Protein AF-A0A9X1DGJ4-F1 (afdb_monomer_lite)

Secondary structure (DSSP, 8-state):
--HHHHHHHHHH--GGG-EEEEEEEEEPTTS-EEEE-PPPPHHHHHHHHHHHHHHHHTTTTSEEEE--TT-PPTTEEEE--GGG-TTHHHHHHHTSTTTSB-SPPPHHHHTT--EEEEEEE-TT--EEEE-

Structure (mmCIF, N/CA/C/O backbone):
data_AF-A0A9X1DGJ4-F1
#
_entry.id   AF-A0A9X1DGJ4-F1
#
loop_
_atom_site.group_PDB
_atom_site.id
_atom_site.type_symbol
_atom_site.label_atom_id
_atom_site.label_alt_id
_atom_site.label_comp_id
_atom_site.label_asym_id
_atom_site.label_entity_id
_atom_site.label_seq_id
_atom_site.pdbx_PDB_ins_code
_atom_site.Cartn_x
_atom_site.Cartn_y
_atom_site.Cartn_z
_atom_site.occupancy
_atom_site.B_iso_or_equiv
_atom_site.auth_seq_id
_atom_site.auth_comp_id
_atom_site.auth_asym_id
_atom_site.auth_atom_id
_atom_site.pdbx_PDB_model_num
ATOM 1 N N . MET A 1 1 ? -4.711 10.661 9.653 1.00 77.38 1 MET A N 1
ATOM 2 C CA . MET A 1 1 ? -5.899 9.891 9.248 1.00 77.38 1 MET A CA 1
ATOM 3 C C . MET A 1 1 ? -6.100 8.832 10.306 1.00 77.38 1 MET A C 1
ATOM 5 O O . MET A 1 1 ? -5.113 8.198 10.656 1.00 77.38 1 MET A O 1
ATOM 9 N N . ASP A 1 2 ? -7.297 8.718 10.871 1.00 87.56 2 ASP A N 1
ATOM 10 C CA . ASP A 1 2 ? -7.614 7.608 11.773 1.00 87.56 2 ASP A CA 1
ATOM 11 C C . ASP A 1 2 ? -8.079 6.372 10.985 1.00 87.56 2 ASP A C 1
ATOM 13 O O . ASP A 1 2 ? -8.475 6.472 9.820 1.00 87.56 2 ASP A O 1
ATOM 17 N N . ILE A 1 3 ? -8.009 5.206 11.626 1.00 92.12 3 ILE A N 1
ATOM 18 C CA . ILE A 1 3 ? -8.348 3.915 11.015 1.00 92.12 3 ILE A CA 1
ATOM 19 C C . ILE A 1 3 ? -9.809 3.839 10.551 1.00 92.12 3 ILE A C 1
ATOM 21 O O . ILE A 1 3 ? -10.066 3.269 9.496 1.00 92.12 3 ILE A O 1
ATOM 25 N N . VAL A 1 4 ? -10.764 4.431 11.273 1.00 92.06 4 VAL A N 1
ATOM 26 C CA . VAL A 1 4 ? -12.188 4.390 10.887 1.00 92.06 4 VAL A CA 1
ATOM 27 C C . VAL A 1 4 ? -12.401 5.140 9.574 1.00 92.06 4 VAL A C 1
ATOM 29 O O . VAL A 1 4 ? -13.069 4.644 8.669 1.00 92.06 4 VAL A O 1
ATOM 32 N N . ASN A 1 5 ? -11.775 6.307 9.432 1.00 91.19 5 ASN A N 1
ATOM 33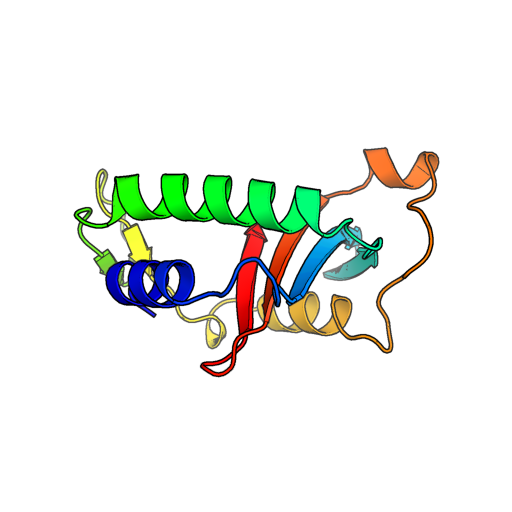 C CA . ASN A 1 5 ? -11.780 7.060 8.186 1.00 91.19 5 ASN A CA 1
ATOM 34 C C . ASN A 1 5 ? -11.119 6.279 7.043 1.00 91.19 5 ASN A C 1
ATOM 36 O O . ASN A 1 5 ? -11.671 6.243 5.947 1.00 91.19 5 ASN A O 1
ATOM 40 N N . LEU A 1 6 ? -10.004 5.585 7.297 1.00 92.00 6 LEU A N 1
ATOM 41 C CA . LEU A 1 6 ? -9.384 4.710 6.296 1.00 92.00 6 LEU A CA 1
ATOM 42 C C . LEU A 1 6 ? -10.332 3.582 5.851 1.00 92.00 6 LEU A C 1
ATOM 44 O O . LEU A 1 6 ? -10.475 3.349 4.653 1.00 92.00 6 LEU A O 1
ATOM 48 N N . VAL A 1 7 ? -11.017 2.913 6.785 1.00 93.00 7 VAL A N 1
ATOM 49 C CA . VAL A 1 7 ? -12.022 1.879 6.469 1.00 93.00 7 VAL A CA 1
ATOM 50 C C . VAL A 1 7 ? -13.146 2.450 5.605 1.00 93.00 7 VAL A C 1
ATOM 52 O O . VAL A 1 7 ? -13.547 1.819 4.628 1.00 93.00 7 VAL A O 1
ATOM 55 N N . ASN A 1 8 ? -13.639 3.648 5.926 1.00 92.50 8 ASN A N 1
ATOM 56 C CA . ASN A 1 8 ? -14.692 4.305 5.151 1.00 92.50 8 ASN A CA 1
ATOM 57 C C . ASN A 1 8 ? -14.247 4.605 3.715 1.00 92.50 8 ASN A C 1
ATOM 59 O O . ASN A 1 8 ? -14.988 4.288 2.785 1.00 92.50 8 ASN A O 1
ATOM 63 N N . ILE A 1 9 ? -13.032 5.136 3.530 1.00 92.44 9 ILE A N 1
ATOM 64 C CA . ILE A 1 9 ? -12.468 5.394 2.198 1.00 92.44 9 ILE A CA 1
ATOM 65 C C . ILE A 1 9 ? -12.365 4.084 1.415 1.00 92.44 9 ILE A C 1
ATOM 67 O O . ILE A 1 9 ? -12.889 3.991 0.309 1.00 92.44 9 ILE A O 1
ATOM 71 N N . LEU A 1 10 ? -11.772 3.037 2.004 1.00 92.25 10 LEU A N 1
ATOM 72 C CA . LEU A 1 10 ? -11.616 1.729 1.355 1.00 92.25 10 LEU A CA 1
ATOM 73 C C . LEU A 1 10 ? -12.964 1.092 0.976 1.00 92.25 10 LEU A C 1
ATOM 75 O O . LEU A 1 10 ? -13.074 0.466 -0.079 1.00 92.25 10 LEU A O 1
ATOM 79 N N . ASN A 1 11 ? -13.993 1.269 1.808 1.00 91.44 11 ASN A N 1
ATOM 80 C CA . ASN A 1 11 ? -15.356 0.815 1.529 1.00 91.44 11 ASN A CA 1
ATOM 81 C C . ASN A 1 11 ? -16.047 1.608 0.414 1.00 91.44 11 ASN A C 1
ATOM 83 O O . ASN A 1 11 ? -16.919 1.060 -0.258 1.00 91.44 11 ASN A O 1
ATOM 87 N N . GLY A 1 12 ? -15.665 2.870 0.217 1.00 91.19 12 GLY A N 1
ATOM 88 C CA . GLY A 1 12 ? -16.192 3.737 -0.835 1.00 91.19 12 GLY A CA 1
ATOM 89 C C . GLY A 1 12 ? -15.577 3.510 -2.219 1.00 91.19 12 GLY A C 1
ATOM 90 O O . GLY A 1 12 ? -16.151 3.964 -3.207 1.00 91.19 12 GLY A O 1
ATOM 91 N N . LEU A 1 13 ? -14.441 2.808 -2.321 1.00 92.00 13 LEU A N 1
ATOM 92 C CA . LEU A 1 13 ? -13.761 2.578 -3.601 1.00 92.00 13 LEU A CA 1
ATOM 93 C C . LEU A 1 13 ? -14.573 1.668 -4.532 1.00 92.00 13 LEU A C 1
ATOM 95 O O . LEU A 1 13 ? -15.014 0.590 -4.128 1.00 92.00 13 LEU A O 1
ATOM 99 N N . ASN A 1 14 ? -14.687 2.056 -5.802 1.00 90.88 14 ASN A N 1
ATOM 100 C CA . ASN A 1 14 ? -15.331 1.264 -6.848 1.00 90.88 14 ASN A CA 1
ATOM 101 C C . ASN A 1 14 ? -14.353 0.242 -7.450 1.00 90.88 14 ASN A C 1
ATOM 103 O O . ASN A 1 14 ? -13.335 0.629 -8.014 1.00 90.88 14 ASN A O 1
ATOM 107 N N . ASP A 1 15 ? -14.692 -1.048 -7.406 1.00 91.00 15 ASP A N 1
ATOM 108 C CA . ASP A 1 15 ? -13.846 -2.131 -7.940 1.00 91.00 15 ASP A CA 1
ATOM 109 C C . ASP A 1 15 ? -13.590 -2.023 -9.451 1.00 91.00 15 ASP A C 1
ATOM 111 O O . ASP A 1 15 ? -12.602 -2.550 -9.954 1.00 91.00 15 ASP A O 1
ATOM 115 N N . GLN A 1 16 ? -14.469 -1.337 -10.187 1.00 87.62 16 GLN A N 1
ATOM 116 C CA . GLN A 1 16 ? -14.317 -1.130 -11.631 1.00 87.62 16 GLN A CA 1
ATOM 117 C C . GLN A 1 16 ? -13.379 0.029 -11.990 1.00 87.62 16 GLN A C 1
ATOM 119 O O . GLN A 1 16 ? -13.063 0.193 -13.166 1.00 87.62 16 GLN A O 1
ATOM 124 N N . ASP A 1 17 ? -12.970 0.831 -11.007 1.00 87.75 17 ASP A N 1
ATOM 125 C CA . ASP A 1 17 ? -12.199 2.062 -11.206 1.00 87.75 17 ASP A CA 1
ATOM 126 C C . ASP A 1 17 ? -11.125 2.221 -10.118 1.00 87.75 17 ASP A C 1
ATOM 128 O O . ASP A 1 17 ? -10.954 3.276 -9.511 1.00 87.75 17 ASP A O 1
ATOM 132 N N . LEU A 1 18 ? -10.432 1.122 -9.811 1.00 92.31 18 LEU A N 1
ATOM 133 C CA . LEU A 1 18 ? -9.298 1.140 -8.893 1.00 92.31 18 LEU A CA 1
ATOM 134 C C . LEU A 1 18 ? -8.048 1.658 -9.616 1.00 92.31 18 LEU A C 1
ATOM 136 O O . LEU A 1 18 ? -7.663 1.131 -10.661 1.00 92.31 18 LEU A O 1
ATOM 140 N N . ASP A 1 19 ? -7.387 2.654 -9.021 1.00 92.12 19 ASP A N 1
ATOM 141 C CA . ASP A 1 19 ? -6.028 3.067 -9.383 1.00 92.12 19 ASP A CA 1
ATOM 142 C C . ASP A 1 19 ? -5.088 2.771 -8.211 1.00 92.12 19 ASP A C 1
ATOM 144 O O . ASP A 1 19 ? -4.953 3.537 -7.248 1.00 92.12 19 ASP A O 1
ATOM 148 N N . MET A 1 20 ? -4.464 1.596 -8.277 1.00 93.12 20 MET A N 1
ATOM 149 C CA . MET A 1 20 ? -3.484 1.141 -7.302 1.00 93.12 20 MET A CA 1
ATOM 150 C C . MET A 1 20 ? -2.112 0.967 -7.945 1.00 93.12 20 MET A C 1
ATOM 152 O O . MET A 1 20 ? -1.960 0.414 -9.037 1.00 93.12 20 MET A O 1
ATOM 156 N N . ARG A 1 21 ? -1.074 1.389 -7.221 1.00 93.06 21 ARG A N 1
ATOM 157 C CA . ARG A 1 21 ? 0.324 1.254 -7.637 1.00 93.06 21 ARG A CA 1
ATOM 158 C C . ARG A 1 21 ? 1.119 0.566 -6.547 1.00 93.06 21 ARG A C 1
ATOM 160 O O . ARG A 1 21 ? 1.099 0.989 -5.396 1.00 93.06 21 ARG A O 1
ATOM 167 N N . LEU A 1 22 ? 1.856 -0.468 -6.927 1.00 93.06 22 LEU A N 1
ATOM 168 C CA . LEU A 1 22 ? 2.780 -1.165 -6.046 1.00 93.06 22 LEU A CA 1
ATOM 169 C C . LEU A 1 22 ? 4.190 -0.725 -6.403 1.00 93.06 22 LEU A C 1
ATOM 171 O O . LEU A 1 22 ? 4.560 -0.686 -7.578 1.00 93.06 22 LEU A O 1
ATOM 175 N N . TYR A 1 23 ? 4.955 -0.366 -5.387 1.00 94.50 23 TYR A N 1
ATOM 176 C CA . TYR A 1 23 ? 6.323 0.094 -5.508 1.00 94.50 23 TYR A CA 1
ATOM 177 C C . TYR A 1 23 ? 7.222 -0.853 -4.731 1.00 94.50 23 TYR A C 1
ATOM 179 O O . TYR A 1 23 ? 7.084 -0.991 -3.524 1.00 94.50 23 TYR A O 1
ATOM 187 N N . PHE A 1 24 ? 8.157 -1.492 -5.414 1.00 94.06 24 PHE A N 1
ATOM 188 C CA . PHE A 1 24 ? 9.187 -2.316 -4.807 1.00 94.06 24 PHE A CA 1
ATOM 189 C C . PHE A 1 24 ? 10.442 -1.479 -4.641 1.00 94.06 24 PHE A C 1
ATOM 191 O O . PHE A 1 24 ? 11.053 -1.072 -5.633 1.00 94.06 24 PHE A O 1
ATOM 198 N N . THR A 1 25 ? 10.838 -1.229 -3.399 1.00 93.50 25 THR A N 1
ATOM 199 C CA . THR A 1 25 ? 11.859 -0.230 -3.101 1.00 93.50 25 THR A CA 1
ATOM 200 C C . THR A 1 25 ? 13.114 -0.872 -2.540 1.00 93.50 25 THR A C 1
ATOM 202 O O . THR A 1 25 ? 13.093 -1.671 -1.603 1.00 93.50 25 THR A O 1
ATOM 205 N N . ARG A 1 26 ? 14.257 -0.479 -3.096 1.00 92.31 26 ARG A N 1
ATOM 206 C CA . ARG A 1 26 ? 15.583 -0.806 -2.581 1.00 92.31 26 ARG A CA 1
ATOM 207 C C . ARG A 1 26 ? 16.181 0.400 -1.875 1.00 92.31 26 ARG A C 1
ATOM 209 O O . ARG A 1 26 ? 16.400 1.448 -2.490 1.00 92.31 26 ARG A O 1
ATOM 216 N N . LYS A 1 27 ? 16.591 0.208 -0.623 1.00 90.81 27 LYS A N 1
ATOM 217 C CA . LYS A 1 27 ? 17.418 1.177 0.098 1.00 90.81 27 LYS A CA 1
ATOM 218 C C . LYS A 1 27 ? 18.869 1.086 -0.372 1.00 90.81 27 LYS A C 1
ATOM 220 O O . LYS A 1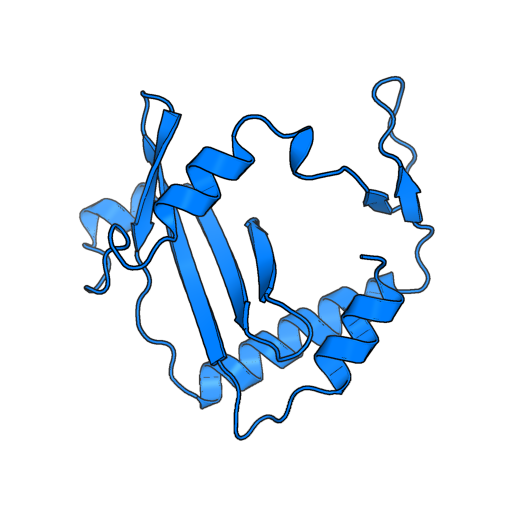 27 ? 19.495 0.024 -0.339 1.00 90.81 27 LYS A O 1
ATOM 225 N N . ARG A 1 28 ? 19.437 2.205 -0.820 1.00 87.12 28 ARG A N 1
ATOM 226 C CA . ARG A 1 28 ? 20.855 2.303 -1.193 1.00 87.12 28 ARG A CA 1
ATOM 227 C C . ARG A 1 28 ? 21.685 2.782 0.012 1.00 87.12 28 ARG A C 1
ATOM 229 O O . ARG A 1 28 ? 21.178 3.521 0.859 1.00 87.12 28 ARG A O 1
ATOM 236 N N . PRO A 1 29 ? 22.984 2.429 0.091 1.00 81.38 29 PRO A N 1
ATOM 237 C CA . PRO A 1 29 ? 23.855 2.831 1.205 1.00 81.38 29 PRO A CA 1
ATOM 238 C C . PRO A 1 29 ? 23.963 4.348 1.435 1.00 81.38 29 PRO A C 1
ATOM 240 O O . PRO A 1 29 ? 24.239 4.789 2.544 1.00 81.38 29 PRO A O 1
ATOM 243 N N . ASN A 1 30 ? 23.716 5.162 0.407 1.00 80.06 30 ASN A N 1
ATOM 244 C CA . ASN A 1 30 ? 23.755 6.626 0.462 1.00 80.06 30 ASN A CA 1
ATOM 245 C C . ASN A 1 30 ? 22.422 7.268 0.899 1.00 80.06 30 ASN A C 1
ATOM 247 O O . ASN A 1 30 ? 22.195 8.434 0.590 1.00 80.06 30 ASN A O 1
ATOM 251 N N . ARG A 1 31 ? 21.539 6.513 1.570 1.00 69.75 31 ARG A N 1
ATOM 252 C CA . ARG A 1 31 ? 20.179 6.929 1.972 1.00 69.75 31 ARG A CA 1
ATOM 253 C C . ARG A 1 31 ? 19.238 7.283 0.816 1.00 69.75 31 ARG A C 1
ATOM 255 O O . ARG A 1 31 ? 18.138 7.746 1.072 1.00 69.75 31 ARG A O 1
ATOM 262 N N . ARG A 1 32 ? 19.626 7.023 -0.435 1.00 84.00 32 ARG A N 1
ATOM 263 C CA . ARG A 1 32 ? 18.710 7.129 -1.573 1.00 84.00 32 ARG A CA 1
ATOM 264 C C . ARG A 1 32 ? 17.874 5.865 -1.695 1.00 84.00 32 ARG A C 1
ATOM 266 O O . ARG A 1 32 ? 18.342 4.766 -1.384 1.00 84.00 32 ARG A O 1
ATOM 273 N N . TYR A 1 33 ? 16.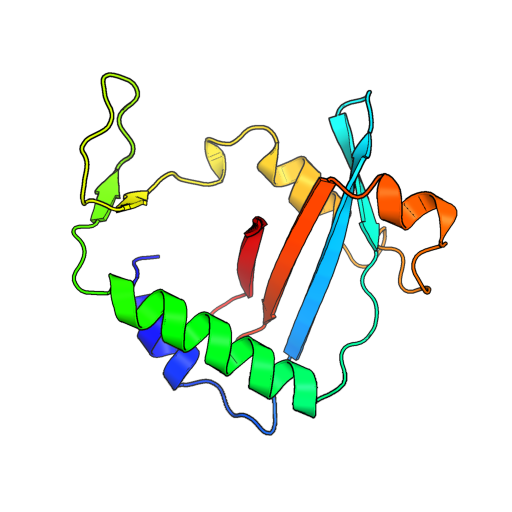673 6.029 -2.213 1.00 90.56 33 TYR A N 1
ATOM 274 C CA . TYR A 1 33 ? 15.768 4.936 -2.521 1.00 90.56 33 TYR A CA 1
ATOM 275 C C . TYR A 1 33 ? 15.671 4.784 -4.035 1.00 90.56 33 TYR A C 1
ATOM 277 O O . TYR A 1 33 ? 15.837 5.746 -4.786 1.00 90.56 33 TYR A O 1
ATOM 285 N N . HIS A 1 34 ? 15.496 3.550 -4.488 1.00 91.06 34 HIS A N 1
ATOM 286 C CA . HIS A 1 34 ? 15.230 3.255 -5.886 1.00 91.06 34 HIS A CA 1
ATOM 287 C C . HIS A 1 34 ? 14.054 2.301 -5.962 1.00 91.06 34 HIS A C 1
ATOM 289 O O . HIS A 1 34 ? 14.109 1.234 -5.345 1.00 91.06 34 HIS A O 1
ATOM 295 N N . SER A 1 35 ? 13.036 2.692 -6.717 1.00 93.56 35 SER A N 1
ATOM 296 C CA . SER A 1 35 ? 11.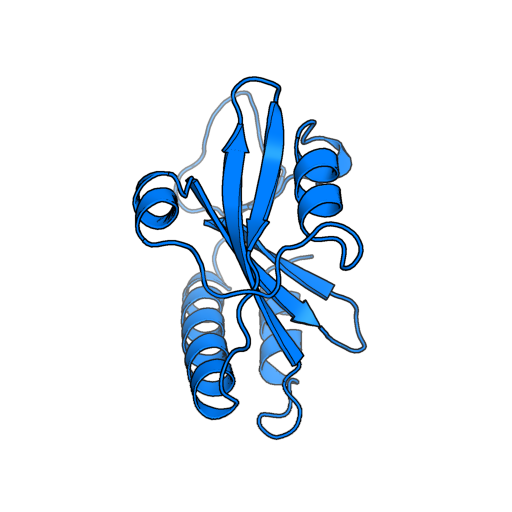739 2.033 -6.694 1.00 93.56 35 SER A CA 1
ATOM 297 C C . SER A 1 35 ? 11.368 1.542 -8.080 1.00 93.56 35 SER A C 1
ATOM 299 O O . SER A 1 35 ? 11.579 2.231 -9.080 1.00 93.56 35 SER A O 1
ATOM 301 N N . TYR A 1 36 ? 10.809 0.341 -8.120 1.00 94.06 36 TYR A N 1
ATOM 302 C CA . TYR A 1 36 ? 10.235 -0.264 -9.310 1.00 94.06 36 TYR A CA 1
ATOM 303 C C . TYR A 1 36 ? 8.727 -0.329 -9.136 1.00 94.06 36 TYR A C 1
ATOM 305 O O . TYR A 1 36 ? 8.263 -0.712 -8.068 1.00 94.06 36 TYR A O 1
ATOM 313 N N . SER A 1 37 ? 7.956 0.010 -10.161 1.00 93.69 37 SER A N 1
ATOM 314 C CA . SER A 1 37 ? 6.498 -0.051 -10.089 1.00 93.69 37 SER A CA 1
ATOM 315 C C . SER A 1 37 ? 5.925 -0.728 -11.331 1.00 93.69 37 SER A C 1
ATOM 317 O O . SER A 1 37 ? 5.592 -0.043 -12.309 1.00 93.69 37 SER A O 1
ATOM 319 N N . PRO A 1 38 ? 5.860 -2.074 -11.320 1.00 88.38 38 PRO A N 1
ATOM 320 C CA . PRO A 1 38 ? 5.252 -2.827 -12.403 1.00 88.38 38 PRO A CA 1
ATOM 321 C C . PRO A 1 38 ? 3.742 -2.575 -12.451 1.00 88.38 38 PRO A C 1
ATOM 323 O O . PRO A 1 38 ? 3.107 -2.253 -11.445 1.00 88.38 38 PRO A O 1
ATOM 326 N N . THR A 1 39 ? 3.158 -2.740 -13.635 1.00 87.44 39 THR A N 1
ATOM 327 C CA . THR A 1 39 ? 1.709 -2.639 -13.819 1.00 87.44 39 THR A CA 1
ATOM 328 C C . THR A 1 39 ? 0.999 -3.810 -13.141 1.00 87.44 39 THR A C 1
ATOM 330 O O . THR A 1 39 ? 1.381 -4.965 -13.324 1.00 87.44 39 THR A O 1
ATOM 333 N N . ILE A 1 40 ? -0.058 -3.508 -12.388 1.00 89.12 40 ILE A N 1
ATOM 334 C CA . ILE A 1 40 ? -0.890 -4.495 -11.695 1.00 89.12 40 ILE A CA 1
ATOM 335 C C . ILE A 1 40 ? -2.149 -4.742 -12.523 1.00 89.12 40 ILE A C 1
ATOM 337 O O . ILE A 1 40 ? -2.829 -3.797 -12.930 1.00 89.12 40 ILE A O 1
ATOM 341 N N . HIS A 1 41 ? -2.470 -6.011 -12.767 1.00 91.88 41 HIS A N 1
ATOM 342 C CA . HIS A 1 41 ? -3.707 -6.383 -13.452 1.00 91.88 41 HIS A CA 1
ATOM 343 C C . HIS A 1 41 ? -4.938 -5.966 -12.621 1.00 91.88 41 HIS A C 1
ATOM 345 O O . HIS A 1 41 ? -4.881 -6.108 -11.400 1.00 91.88 41 HIS A O 1
ATOM 351 N N . PRO A 1 42 ? -6.048 -5.503 -13.232 1.00 93.12 42 PRO A N 1
ATOM 352 C CA . PRO A 1 42 ? -7.241 -5.069 -12.496 1.00 93.12 42 PRO A CA 1
ATOM 353 C C . PRO A 1 42 ? -7.744 -6.081 -11.459 1.00 93.12 42 PRO A C 1
ATOM 355 O O . PRO A 1 42 ? -7.965 -5.711 -10.313 1.00 93.12 42 PRO A O 1
ATOM 358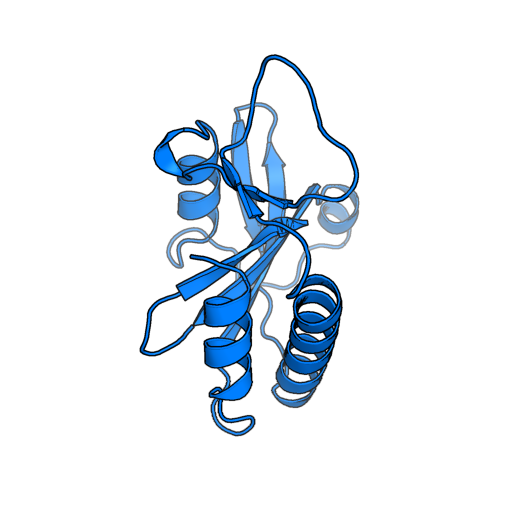 N N . ASP A 1 43 ? -7.816 -7.367 -11.814 1.00 94.12 43 ASP A N 1
ATOM 359 C CA . ASP A 1 43 ? -8.247 -8.419 -10.876 1.00 94.12 43 ASP A CA 1
ATOM 360 C C . ASP A 1 43 ? -7.365 -8.483 -9.617 1.00 94.12 43 ASP A C 1
ATOM 362 O O . ASP A 1 43 ? -7.865 -8.616 -8.503 1.00 94.12 43 ASP A O 1
ATOM 366 N N . LEU A 1 44 ? -6.048 -8.309 -9.776 1.00 93.69 44 LEU A N 1
ATOM 367 C CA . LEU A 1 44 ? -5.114 -8.293 -8.653 1.00 93.69 44 LEU A CA 1
ATOM 368 C C . LEU A 1 44 ? -5.263 -7.018 -7.806 1.00 93.69 44 LEU A C 1
ATOM 370 O O . LEU A 1 44 ? -5.030 -7.059 -6.603 1.00 93.69 44 LEU A O 1
ATOM 374 N N . GLN A 1 45 ? -5.679 -5.892 -8.391 1.00 94.62 45 GLN A N 1
ATOM 375 C CA . GLN A 1 45 ? -5.988 -4.687 -7.612 1.00 94.62 45 GLN A CA 1
ATOM 376 C C . GLN A 1 45 ? -7.191 -4.916 -6.688 1.00 94.62 45 GLN A C 1
ATOM 378 O O . GLN A 1 45 ? -7.139 -4.537 -5.520 1.00 94.62 45 GLN A O 1
ATOM 383 N N . ILE A 1 46 ? -8.230 -5.601 -7.177 1.00 95.38 46 ILE A N 1
ATOM 384 C CA . ILE A 1 46 ? -9.403 -5.976 -6.371 1.00 95.38 46 ILE A CA 1
ATOM 385 C C . ILE A 1 46 ? -8.974 -6.889 -5.214 1.00 95.38 46 ILE A C 1
ATOM 387 O O . ILE A 1 46 ? -9.285 -6.608 -4.057 1.00 95.38 46 ILE A O 1
ATOM 391 N N . GLU A 1 47 ? -8.181 -7.928 -5.498 1.00 95.56 47 GLU A N 1
ATOM 392 C CA . GLU A 1 47 ? -7.667 -8.832 -4.460 1.00 95.56 47 GLU A CA 1
ATOM 393 C C . GLU A 1 47 ? -6.837 -8.091 -3.399 1.00 95.56 47 GLU A C 1
ATOM 395 O O . GLU A 1 47 ? -7.020 -8.303 -2.198 1.00 95.56 47 GLU A O 1
ATOM 400 N N . ILE A 1 48 ? -5.943 -7.188 -3.817 1.00 94.12 48 ILE A N 1
ATOM 401 C CA . ILE A 1 48 ? -5.127 -6.389 -2.893 1.00 94.12 48 ILE A CA 1
ATOM 402 C C . ILE A 1 48 ? -6.012 -5.476 -2.039 1.00 94.12 48 ILE A C 1
ATOM 404 O O . ILE A 1 48 ? -5.804 -5.397 -0.826 1.00 94.12 48 ILE A O 1
ATOM 408 N N . LYS A 1 49 ? -7.007 -4.805 -2.636 1.00 94.12 49 LYS A N 1
ATOM 409 C CA . LYS A 1 49 ? -7.971 -3.979 -1.898 1.00 94.12 49 LYS A CA 1
ATOM 410 C C . LYS A 1 49 ? -8.664 -4.802 -0.814 1.00 94.12 49 LYS A C 1
ATOM 412 O O . LYS A 1 49 ? -8.718 -4.350 0.329 1.00 94.12 49 LYS A O 1
ATOM 417 N N . ASP A 1 50 ? -9.148 -5.998 -1.137 1.00 94.94 50 ASP A N 1
ATOM 418 C CA . ASP A 1 50 ? -9.852 -6.857 -0.181 1.00 94.94 50 ASP A CA 1
ATOM 419 C C . ASP A 1 50 ? -8.948 -7.324 0.965 1.00 94.94 50 ASP A C 1
ATOM 421 O O . ASP A 1 50 ? -9.377 -7.346 2.125 1.00 94.94 50 ASP 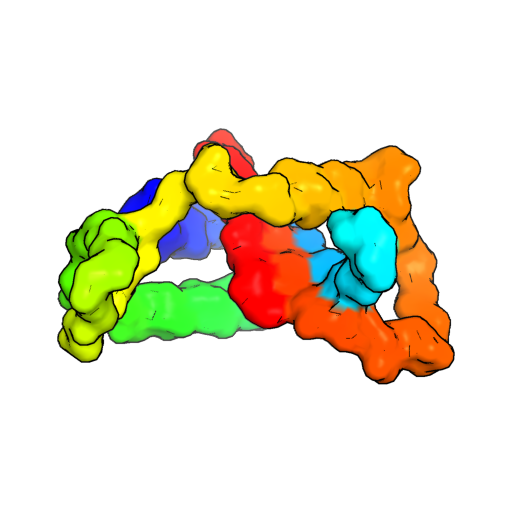A O 1
ATOM 425 N N . ILE A 1 51 ? -7.684 -7.645 0.671 1.00 94.81 51 ILE A N 1
ATOM 426 C CA . ILE A 1 51 ? -6.679 -7.995 1.684 1.00 94.81 51 ILE A CA 1
ATOM 427 C C . ILE A 1 51 ? -6.440 -6.815 2.630 1.00 94.81 51 ILE A C 1
ATOM 429 O O . ILE A 1 51 ? -6.524 -6.978 3.850 1.00 94.81 51 ILE A O 1
ATOM 433 N N . VAL A 1 52 ? -6.175 -5.626 2.079 1.00 93.38 52 VAL A N 1
ATOM 434 C CA . VAL A 1 52 ? -5.920 -4.405 2.857 1.00 93.38 52 VAL A CA 1
ATOM 435 C C . VAL A 1 52 ? -7.134 -4.053 3.704 1.00 93.38 52 VAL A C 1
ATOM 437 O O . VAL A 1 52 ? -7.010 -3.880 4.914 1.00 93.38 52 VAL A O 1
ATOM 440 N N . LYS A 1 53 ? -8.319 -4.009 3.095 1.00 94.44 53 LYS A N 1
ATOM 441 C CA . LYS A 1 53 ? -9.579 -3.735 3.786 1.00 94.44 53 LYS A CA 1
ATOM 442 C C . LYS A 1 53 ? -9.782 -4.699 4.951 1.00 94.44 53 LYS A C 1
ATOM 444 O O . LYS A 1 53 ? -9.965 -4.254 6.079 1.00 94.44 53 LYS A O 1
ATOM 449 N N . SER A 1 54 ? -9.655 -6.002 4.704 1.00 95.06 54 SER A N 1
ATOM 450 C CA . SER A 1 54 ? -9.807 -7.024 5.743 1.00 95.06 54 SER A CA 1
ATOM 451 C C . SER A 1 54 ? -8.802 -6.857 6.886 1.00 95.06 54 SER A C 1
ATOM 453 O O . SER A 1 54 ? -9.128 -7.131 8.040 1.00 95.06 54 SER A O 1
ATOM 455 N N . ALA A 1 55 ? -7.566 -6.446 6.589 1.00 93.06 55 ALA A N 1
ATOM 456 C CA . ALA A 1 55 ? -6.546 -6.207 7.604 1.00 93.06 55 ALA A CA 1
ATOM 457 C C . ALA A 1 55 ? -6.874 -4.977 8.465 1.00 93.06 55 ALA A C 1
ATOM 459 O O . ALA A 1 55 ? -6.772 -5.046 9.690 1.00 93.06 55 ALA A O 1
ATOM 460 N N . VAL A 1 56 ? -7.312 -3.884 7.838 1.00 93.31 56 VAL A N 1
ATOM 461 C CA . VAL A 1 56 ? -7.643 -2.625 8.519 1.00 93.31 56 VAL A CA 1
ATOM 462 C C . VAL A 1 56 ? -8.934 -2.757 9.344 1.00 93.31 56 VAL A C 1
ATOM 464 O O . VAL A 1 56 ? -8.979 -2.307 10.487 1.00 93.31 56 VAL A O 1
ATOM 467 N N . GLU A 1 57 ? -9.961 -3.441 8.833 1.00 94.56 57 GLU A N 1
ATOM 468 C CA . GLU A 1 57 ? -11.220 -3.681 9.560 1.00 94.56 57 GLU A CA 1
ATOM 469 C C . GLU A 1 57 ? -11.003 -4.466 10.863 1.00 94.56 57 GLU A C 1
ATOM 471 O O . GLU A 1 57 ? -11.640 -4.185 11.877 1.00 94.56 57 GLU A O 1
ATOM 476 N N . ARG A 1 58 ? -10.052 -5.411 10.888 1.00 94.00 58 ARG A N 1
ATOM 477 C CA . ARG A 1 58 ? -9.725 -6.186 12.104 1.00 94.00 58 ARG A CA 1
ATOM 478 C C . ARG A 1 58 ? -9.187 -5.333 13.245 1.00 94.00 58 ARG A C 1
ATOM 480 O O . ARG A 1 58 ? -9.255 -5.762 14.395 1.00 94.00 58 ARG A O 1
ATOM 487 N N . ILE A 1 59 ? -8.626 -4.170 12.932 1.00 92.69 59 ILE A N 1
ATOM 488 C CA . ILE A 1 59 ? -7.987 -3.283 13.903 1.00 92.69 59 ILE A CA 1
ATOM 489 C C . ILE A 1 59 ? -8.763 -1.976 14.107 1.00 92.69 59 ILE A C 1
ATOM 491 O O . ILE A 1 59 ? -8.291 -1.101 14.824 1.00 92.69 59 ILE A O 1
ATOM 495 N N . GLN A 1 60 ? -9.957 -1.833 13.521 1.00 93.19 60 GLN A N 1
ATOM 496 C CA . GLN A 1 60 ? -10.714 -0.576 13.553 1.00 93.19 60 GLN A CA 1
ATOM 497 C C . GLN A 1 60 ? -11.116 -0.125 14.968 1.00 93.19 60 GLN A C 1
ATOM 499 O O . GLN A 1 60 ? -11.181 1.070 15.238 1.00 93.19 60 GLN A O 1
ATOM 504 N N . GLU A 1 61 ? -11.354 -1.085 15.867 1.00 91.94 61 GLU A N 1
ATOM 505 C CA . GLU A 1 61 ? -11.741 -0.840 17.264 1.00 91.94 61 GLU A CA 1
ATOM 506 C C . GLU A 1 61 ? -10.524 -0.730 18.197 1.00 91.94 61 GLU A C 1
ATOM 508 O O . GLU A 1 61 ? -10.672 -0.525 19.403 1.00 91.94 61 GLU A O 1
ATOM 513 N N . VAL A 1 62 ? -9.309 -0.912 17.667 1.00 94.06 62 VAL A N 1
ATOM 514 C CA . VAL A 1 62 ? -8.082 -0.789 18.454 1.00 94.06 62 VAL A CA 1
ATOM 515 C C . VAL A 1 62 ? -7.850 0.684 18.769 1.00 94.06 62 VAL A C 1
ATOM 517 O O . VAL A 1 62 ? -7.964 1.555 17.906 1.00 94.06 62 VAL A O 1
ATOM 520 N N . GLU A 1 63 ? -7.506 0.970 20.023 1.00 92.81 63 GLU A N 1
ATOM 521 C CA . GLU A 1 63 ? -7.254 2.336 20.463 1.00 92.81 63 GLU A CA 1
ATOM 522 C C . GLU A 1 63 ? -6.114 2.972 19.654 1.00 92.81 63 GLU A C 1
ATOM 524 O O . GLU A 1 63 ? -5.031 2.398 19.540 1.00 92.81 63 GLU A O 1
ATOM 529 N N . GLN A 1 64 ? -6.344 4.177 19.127 1.00 92.56 64 GLN A N 1
ATOM 530 C CA . GLN A 1 64 ? -5.344 4.961 18.404 1.00 92.56 64 GLN A CA 1
ATOM 531 C C . GLN A 1 64 ? -4.840 6.109 19.271 1.00 92.56 64 GLN A C 1
ATOM 533 O O . GLN A 1 64 ? -5.633 6.854 19.851 1.00 92.56 64 GLN A O 1
ATOM 538 N N . ARG A 1 65 ? -3.522 6.293 19.332 1.00 91.00 65 ARG A N 1
ATOM 539 C CA . ARG A 1 65 ? -2.905 7.368 20.118 1.00 91.00 65 ARG A CA 1
ATOM 540 C C . ARG A 1 65 ? -1.608 7.873 19.491 1.00 91.00 65 ARG A C 1
ATOM 542 O O . ARG A 1 65 ? -0.971 7.133 18.749 1.00 91.00 65 ARG A O 1
ATOM 549 N N . PRO A 1 66 ? -1.169 9.103 19.800 1.00 90.31 66 PRO A N 1
ATOM 550 C CA . PRO A 1 66 ? 0.139 9.582 19.371 1.00 90.31 66 PRO A CA 1
ATOM 551 C C . PRO A 1 66 ? 1.273 8.686 19.880 1.00 90.31 66 PRO A C 1
ATOM 553 O O . PRO A 1 66 ? 1.246 8.243 21.029 1.00 90.31 66 PRO A O 1
ATOM 556 N N . PHE A 1 67 ? 2.272 8.460 19.030 1.00 89.12 67 PHE A N 1
ATOM 557 C CA . PHE A 1 67 ? 3.502 7.758 19.385 1.00 89.12 67 PHE A CA 1
ATOM 558 C C . PHE A 1 67 ? 4.191 8.396 20.602 1.00 89.12 67 PHE A C 1
ATOM 560 O O . PHE A 1 67 ? 4.291 9.624 20.703 1.00 89.12 67 PHE A O 1
ATOM 567 N N . SER A 1 68 ? 4.711 7.555 21.501 1.00 85.56 68 SER A N 1
ATOM 568 C CA . SER A 1 68 ? 5.464 7.975 22.684 1.00 85.56 68 SER A CA 1
ATOM 569 C C . SER A 1 68 ? 6.884 7.395 22.675 1.00 85.56 68 SER A C 1
ATOM 571 O O . SER A 1 68 ? 7.053 6.180 22.757 1.00 85.56 68 SER A O 1
ATOM 573 N N . PRO A 1 69 ? 7.942 8.230 22.694 1.00 81.81 69 PRO A N 1
ATOM 574 C CA . PRO A 1 69 ? 9.321 7.738 22.726 1.00 81.81 69 PRO A CA 1
ATOM 575 C C . PRO A 1 69 ? 9.741 7.182 24.099 1.00 81.81 69 PRO A C 1
ATOM 577 O O . PRO A 1 69 ? 10.844 6.662 24.236 1.00 81.81 69 PRO A O 1
ATOM 580 N N . ILE A 1 70 ? 8.904 7.338 25.132 1.00 81.88 70 ILE A N 1
ATOM 581 C CA . ILE A 1 70 ? 9.230 6.984 26.525 1.00 81.88 70 ILE A CA 1
ATOM 582 C C . ILE A 1 70 ? 8.850 5.524 26.832 1.00 81.88 70 ILE A C 1
ATOM 584 O O . ILE A 1 70 ? 9.393 4.928 27.761 1.00 81.88 70 ILE A O 1
ATOM 588 N N . GLY A 1 71 ? 7.961 4.922 26.040 1.00 72.88 71 GLY A N 1
ATOM 589 C CA . GLY A 1 71 ? 7.585 3.520 26.182 1.00 72.88 71 GLY A CA 1
ATOM 590 C C . GLY A 1 71 ? 6.445 3.128 25.251 1.00 72.88 71 GLY A C 1
ATOM 591 O O . GLY A 1 71 ? 5.563 3.939 24.979 1.00 72.88 71 GLY A O 1
ATOM 592 N N . THR A 1 72 ? 6.470 1.875 24.804 1.00 75.38 72 THR A N 1
ATOM 593 C CA . THR A 1 72 ? 5.429 1.266 23.971 1.00 75.38 72 THR A CA 1
ATOM 594 C C . THR A 1 72 ? 4.335 0.689 24.860 1.00 75.38 72 THR A C 1
ATOM 596 O O . THR A 1 72 ? 4.629 -0.007 25.835 1.00 75.38 72 THR A O 1
ATOM 599 N N . ILE A 1 73 ? 3.075 0.961 24.526 1.00 79.12 73 ILE A N 1
ATOM 600 C CA . ILE A 1 73 ? 1.928 0.323 25.175 1.00 79.12 73 ILE A CA 1
ATOM 601 C C . ILE A 1 73 ? 1.388 -0.750 24.234 1.00 79.12 73 ILE A C 1
ATOM 603 O O . ILE A 1 73 ? 1.107 -0.487 23.069 1.00 79.12 73 ILE A O 1
ATOM 607 N N . GLU A 1 74 ? 1.264 -1.975 24.736 1.00 82.88 74 GLU A N 1
ATOM 608 C CA . GLU A 1 74 ? 0.688 -3.072 23.961 1.00 82.88 74 GLU A CA 1
ATOM 609 C C . GLU A 1 74 ? -0.813 -2.855 23.724 1.00 82.88 74 GLU A C 1
ATOM 611 O O . GLU A 1 74 ? -1.521 -2.300 24.566 1.00 82.88 74 GLU A O 1
ATOM 616 N N . GLY A 1 75 ? -1.310 -3.330 22.580 1.00 85.75 75 GLY A N 1
ATOM 617 C CA . GLY A 1 75 ? -2.741 -3.322 22.268 1.00 85.75 75 GLY A CA 1
ATOM 618 C C . GLY A 1 75 ? -3.303 -1.984 21.782 1.00 85.75 75 GLY A C 1
ATOM 619 O O . GLY A 1 75 ? -4.521 -1.844 21.724 1.00 85.75 75 GLY A O 1
ATOM 620 N N . CYS A 1 76 ? -2.456 -1.018 21.418 1.00 90.31 76 CYS A N 1
ATOM 621 C CA . CYS A 1 76 ? -2.868 0.214 20.742 1.00 90.31 76 CYS A CA 1
ATOM 622 C C . CYS A 1 76 ? -2.100 0.427 19.431 1.00 90.31 76 CYS A C 1
ATOM 624 O O . CYS A 1 76 ? -0.994 -0.082 19.254 1.00 90.31 76 CYS A O 1
ATOM 626 N N . ILE A 1 77 ? -2.681 1.217 18.531 1.00 90.62 77 ILE A N 1
ATOM 627 C CA . ILE A 1 77 ? -2.032 1.709 17.316 1.00 90.62 77 ILE A CA 1
ATOM 628 C C . ILE A 1 77 ? -1.431 3.077 17.623 1.00 90.62 77 ILE A C 1
ATOM 630 O O . ILE A 1 77 ? -2.134 4.013 18.015 1.00 90.62 77 ILE A O 1
ATOM 634 N N . GLU A 1 78 ? -0.125 3.201 17.425 1.00 90.88 78 GLU A N 1
ATOM 635 C CA . GLU A 1 78 ? 0.577 4.470 17.571 1.00 90.88 78 GLU A CA 1
ATOM 636 C C . GLU A 1 78 ? 0.578 5.243 16.249 1.00 90.88 78 GLU A C 1
ATOM 638 O O . GLU A 1 78 ? 0.903 4.713 15.188 1.00 90.88 78 GLU A O 1
ATOM 643 N N . THR A 1 79 ? 0.217 6.521 16.310 1.00 89.81 79 THR A N 1
ATOM 644 C CA . THR A 1 79 ? 0.183 7.425 15.159 1.00 89.81 79 THR A CA 1
ATOM 645 C C . THR A 1 79 ? 1.338 8.414 15.234 1.00 89.81 79 THR A C 1
ATOM 647 O O . THR A 1 79 ? 1.569 9.014 16.287 1.00 89.81 79 THR A O 1
ATOM 650 N N . TYR A 1 80 ? 2.015 8.648 14.113 1.00 88.50 80 TYR A N 1
ATOM 651 C CA . TYR A 1 80 ? 3.116 9.606 14.009 1.00 88.50 80 TYR A CA 1
ATOM 652 C C . TYR A 1 80 ? 2.982 10.426 12.727 1.00 88.50 80 TYR A C 1
ATOM 654 O O . TYR A 1 80 ? 2.493 9.909 11.720 1.00 88.50 80 TYR A O 1
ATOM 662 N N . THR A 1 81 ? 3.349 11.713 12.742 1.00 86.00 81 THR A N 1
ATOM 663 C CA . THR A 1 81 ? 3.184 12.524 11.527 1.00 86.00 81 THR A CA 1
ATOM 664 C C . THR A 1 81 ? 4.335 12.277 10.552 1.00 86.00 81 THR A C 1
ATOM 666 O O . THR A 1 81 ? 5.495 12.236 10.966 1.00 86.00 81 THR A O 1
ATOM 669 N N . PRO A 1 82 ? 4.074 12.189 9.234 1.00 82.00 82 PRO A N 1
ATOM 670 C CA . PRO A 1 82 ? 5.141 11.956 8.265 1.00 82.00 82 PRO A CA 1
ATOM 671 C C . PRO A 1 82 ? 6.233 13.035 8.267 1.00 82.00 82 PRO A C 1
ATOM 673 O O . PRO A 1 82 ? 7.380 12.756 7.934 1.00 82.00 82 PRO A O 1
ATOM 676 N N . LYS A 1 83 ? 5.910 14.266 8.701 1.00 81.62 83 LYS A N 1
ATOM 677 C CA . LYS A 1 83 ? 6.886 15.365 8.840 1.00 81.62 83 LYS A CA 1
ATOM 678 C C . LYS A 1 83 ? 7.980 15.080 9.870 1.00 81.62 83 LYS A C 1
ATOM 680 O O . LYS A 1 83 ? 9.036 15.703 9.817 1.00 81.62 83 LYS A O 1
ATOM 685 N N . GLU A 1 84 ? 7.717 14.184 10.812 1.00 79.62 84 GLU A N 1
ATOM 686 C CA . GLU A 1 84 ? 8.666 13.802 11.854 1.00 79.62 84 GLU A CA 1
ATOM 687 C C . GLU A 1 84 ? 9.571 12.636 11.425 1.00 79.62 84 GLU A C 1
ATOM 689 O O . GLU A 1 84 ? 10.584 12.366 12.071 1.00 79.62 84 GLU A O 1
ATOM 694 N N . VAL A 1 85 ? 9.273 11.977 10.301 1.00 83.31 85 VAL A N 1
ATOM 695 C CA . VAL A 1 85 ? 10.077 10.877 9.765 1.00 83.31 85 VAL A CA 1
ATOM 696 C C . VAL A 1 85 ? 11.026 11.420 8.699 1.00 83.31 85 VAL A C 1
ATOM 698 O O . VAL A 1 85 ? 10.638 11.695 7.568 1.00 83.31 85 VAL A O 1
ATOM 701 N N . THR A 1 86 ? 12.310 11.559 9.041 1.00 81.69 86 THR A N 1
ATOM 702 C CA . THR A 1 86 ? 13.310 12.199 8.162 1.00 81.69 86 THR A CA 1
ATOM 703 C C . THR A 1 86 ? 13.420 11.543 6.783 1.00 81.69 86 THR A C 1
ATOM 705 O O . THR A 1 86 ? 13.589 12.241 5.791 1.00 81.69 86 THR A O 1
ATOM 708 N N . SER A 1 87 ? 13.310 10.215 6.708 1.00 82.38 87 SER A N 1
ATOM 709 C CA . SER A 1 87 ? 13.411 9.463 5.452 1.00 82.38 87 SER A CA 1
ATOM 710 C C . SER A 1 87 ? 12.146 9.489 4.600 1.00 82.38 87 SER A C 1
ATOM 712 O O . SER A 1 87 ? 12.188 9.022 3.468 1.00 82.38 87 SER A O 1
ATOM 714 N N . PHE A 1 88 ? 11.026 9.998 5.117 1.00 85.81 88 PHE A N 1
ATOM 715 C CA . PHE A 1 88 ? 9.738 9.912 4.432 1.00 85.81 88 PHE A CA 1
ATOM 716 C C . PHE A 1 88 ? 9.752 10.643 3.087 1.00 85.81 88 PHE A C 1
ATOM 718 O O . PHE A 1 88 ? 9.309 10.101 2.080 1.00 85.81 88 PHE A O 1
ATOM 725 N N . ASN A 1 89 ? 10.347 11.838 3.040 1.00 86.56 89 ASN A N 1
ATOM 726 C CA . ASN A 1 89 ? 10.461 12.602 1.797 1.00 86.56 89 ASN A CA 1
ATOM 727 C C . ASN A 1 89 ? 11.352 11.903 0.761 1.00 86.56 89 ASN A C 1
ATOM 729 O O . ASN A 1 89 ? 11.006 11.893 -0.415 1.00 86.56 89 ASN A O 1
ATOM 733 N N . ASP A 1 90 ? 12.456 11.285 1.193 1.00 87.44 90 ASP A N 1
ATOM 734 C CA . ASP A 1 90 ? 13.352 10.541 0.299 1.00 87.44 90 ASP A CA 1
ATOM 735 C C . ASP A 1 90 ? 12.642 9.312 -0.306 1.00 87.44 90 ASP A C 1
ATOM 737 O O . ASP A 1 90 ? 12.879 8.950 -1.461 1.00 87.44 90 ASP A O 1
ATOM 741 N N . ILE A 1 91 ? 11.762 8.664 0.471 1.00 88.94 91 ILE A N 1
ATOM 742 C CA . ILE A 1 91 ? 10.913 7.570 -0.016 1.00 88.94 91 ILE A CA 1
ATOM 743 C C . ILE A 1 91 ? 9.930 8.123 -1.043 1.00 88.94 91 ILE A C 1
ATOM 745 O O . ILE A 1 91 ? 9.922 7.635 -2.169 1.00 88.94 91 ILE A O 1
ATOM 749 N N . LEU A 1 92 ? 9.168 9.169 -0.708 1.00 88.75 92 LEU A N 1
ATOM 750 C CA . LEU A 1 92 ? 8.201 9.781 -1.626 1.00 88.75 92 LEU A CA 1
ATOM 751 C C . LEU A 1 92 ? 8.834 10.219 -2.951 1.00 88.75 92 LEU A C 1
ATOM 753 O O . LEU A 1 92 ? 8.255 9.981 -4.009 1.00 88.75 92 LEU A O 1
ATOM 757 N N . GLU A 1 93 ? 10.028 10.812 -2.911 1.00 89.31 93 GLU A N 1
ATOM 758 C CA . GLU A 1 93 ? 10.762 11.208 -4.114 1.00 89.31 93 GLU A CA 1
ATOM 759 C C . GLU A 1 93 ? 11.065 9.998 -5.008 1.00 89.31 93 GLU A C 1
ATOM 761 O O . GLU A 1 93 ? 10.908 10.074 -6.224 1.00 89.31 93 GLU A O 1
ATOM 766 N N . SER A 1 94 ? 11.416 8.849 -4.425 1.00 89.56 94 SER A N 1
ATOM 767 C CA . SER A 1 94 ? 11.679 7.627 -5.196 1.00 89.56 94 SER A CA 1
ATOM 768 C C . SER A 1 94 ? 10.442 7.016 -5.857 1.00 89.56 94 SER A C 1
ATOM 770 O O . SER A 1 94 ? 10.586 6.239 -6.800 1.00 89.56 94 SER A O 1
ATOM 772 N N . LEU A 1 95 ? 9.240 7.355 -5.380 1.00 91.12 95 LEU A N 1
ATOM 773 C CA . LEU A 1 95 ? 7.971 6.903 -5.962 1.00 91.12 95 LEU A CA 1
ATOM 774 C C . LEU A 1 95 ? 7.489 7.815 -7.098 1.00 91.12 95 LEU A C 1
ATOM 776 O O . LEU A 1 95 ? 6.512 7.481 -7.770 1.00 91.12 95 LEU A O 1
ATOM 780 N N . ASN A 1 96 ? 8.135 8.968 -7.299 1.00 88.56 96 ASN A N 1
ATOM 781 C CA . ASN A 1 96 ? 7.768 9.926 -8.334 1.00 88.56 96 ASN A CA 1
ATOM 782 C C . ASN A 1 96 ? 7.917 9.299 -9.732 1.00 88.56 96 ASN A C 1
ATOM 784 O O . ASN A 1 96 ? 8.901 8.615 -10.020 1.00 88.56 96 ASN A O 1
ATOM 788 N N . GLU A 1 97 ? 6.947 9.572 -10.604 1.00 81.56 97 GLU A N 1
ATOM 789 C CA . GLU A 1 97 ? 6.881 9.092 -11.988 1.00 81.56 97 GLU A CA 1
ATOM 790 C C . GLU A 1 97 ? 8.121 9.435 -12.821 1.00 81.56 97 GLU A C 1
ATOM 792 O O . GLU A 1 97 ? 8.487 8.669 -13.708 1.00 81.56 97 GLU A O 1
ATOM 797 N N . ASP A 1 98 ? 8.803 10.535 -12.500 1.00 83.88 98 ASP A N 1
ATOM 798 C CA . ASP A 1 98 ? 10.029 10.941 -13.192 1.00 83.88 98 ASP A CA 1
ATOM 799 C C . ASP A 1 98 ? 11.237 10.039 -12.864 1.00 83.88 98 ASP A C 1
ATOM 801 O O . ASP A 1 98 ? 12.221 10.016 -13.609 1.00 83.88 98 ASP A O 1
ATOM 805 N N . PHE A 1 99 ? 11.189 9.300 -11.749 1.00 82.44 99 PHE A N 1
ATOM 806 C CA . PHE A 1 99 ? 12.321 8.521 -11.228 1.00 82.44 99 PHE A CA 1
ATOM 807 C C . PHE A 1 99 ? 12.035 7.025 -11.077 1.00 82.44 99 PHE A C 1
ATOM 809 O O . PHE A 1 99 ? 12.975 6.221 -11.080 1.00 82.44 99 PHE A O 1
ATOM 816 N N . VAL A 1 100 ? 10.767 6.644 -10.919 1.00 88.25 100 VAL A N 1
ATOM 817 C CA . VAL A 1 100 ? 10.359 5.255 -10.713 1.00 88.25 100 VAL A CA 1
ATOM 818 C C . VAL A 1 100 ? 10.617 4.422 -11.966 1.00 88.25 100 VAL A C 1
ATOM 820 O O . VAL A 1 100 ? 10.309 4.814 -13.092 1.00 88.25 100 VAL A O 1
ATOM 823 N N . ASN A 1 101 ? 11.172 3.228 -11.782 1.00 87.38 101 ASN A N 1
ATOM 824 C CA . ASN A 1 101 ? 11.376 2.311 -12.890 1.00 87.38 101 ASN A CA 1
ATOM 825 C C . ASN A 1 101 ? 10.085 1.528 -13.180 1.00 87.38 101 ASN A C 1
ATOM 827 O O . ASN A 1 101 ? 9.598 0.779 -12.336 1.00 87.38 101 ASN A O 1
ATOM 831 N N . ARG A 1 102 ? 9.533 1.694 -14.385 1.00 85.50 102 ARG A N 1
ATOM 832 C CA . ARG A 1 102 ? 8.314 1.007 -14.852 1.00 85.50 102 ARG A CA 1
ATOM 833 C C . ARG A 1 102 ? 8.574 -0.336 -15.535 1.00 85.50 102 ARG A C 1
ATOM 835 O O . ARG A 1 102 ? 7.631 -1.018 -15.922 1.00 85.50 102 ARG A O 1
ATOM 842 N N . GLN A 1 103 ? 9.838 -0.703 -15.716 1.00 82.69 103 GLN A N 1
ATOM 843 C CA . GLN A 1 103 ? 10.213 -1.986 -16.292 1.00 82.69 103 GLN A CA 1
ATOM 844 C C . GLN A 1 103 ? 10.106 -3.101 -15.252 1.00 82.69 103 GLN A C 1
ATOM 846 O O . GLN A 1 103 ? 10.061 -2.859 -14.044 1.00 82.69 103 GLN A O 1
ATOM 851 N N . GLU A 1 104 ? 10.077 -4.336 -15.748 1.00 81.94 104 GLU A N 1
ATOM 852 C CA . GLU A 1 104 ? 10.163 -5.525 -14.911 1.00 81.94 104 GLU A CA 1
ATOM 853 C C . GLU A 1 104 ? 11.397 -5.452 -14.002 1.00 81.94 104 GLU A C 1
ATOM 855 O O . GLU A 1 104 ? 12.471 -5.006 -14.418 1.00 81.94 104 GLU A O 1
ATOM 860 N N . VAL A 1 105 ? 11.234 -5.870 -12.746 1.00 86.12 105 VAL A N 1
ATOM 861 C CA . VAL A 1 105 ? 12.335 -5.888 -11.781 1.00 86.12 105 VAL A CA 1
ATOM 862 C C . VAL A 1 105 ? 13.358 -6.928 -12.242 1.00 86.12 105 VAL A C 1
ATOM 864 O O . VAL A 1 105 ? 13.010 -8.107 -12.324 1.00 86.12 105 VAL A O 1
ATOM 867 N N . PRO A 1 106 ? 14.621 -6.545 -12.503 1.00 87.56 106 PRO A N 1
ATOM 868 C CA . PRO A 1 106 ? 15.636 -7.510 -12.899 1.00 87.56 106 PRO A CA 1
ATOM 869 C C . PRO A 1 106 ? 15.802 -8.594 -11.821 1.00 87.56 106 PRO A C 1
ATOM 871 O O . PRO A 1 106 ? 15.844 -8.249 -10.632 1.00 87.56 106 PRO A O 1
ATOM 874 N N . PRO A 1 107 ? 15.935 -9.887 -12.176 1.00 89.50 107 PRO A N 1
ATOM 875 C CA . PRO A 1 107 ? 16.059 -10.971 -11.198 1.00 89.50 107 PRO A CA 1
ATOM 876 C C . PRO A 1 107 ? 17.171 -10.745 -10.162 1.00 89.50 107 PRO A C 1
ATOM 878 O O . PRO A 1 107 ? 17.019 -11.068 -8.984 1.00 89.50 107 PRO A O 1
ATOM 881 N N . GLU A 1 108 ? 18.281 -10.129 -10.569 1.00 90.38 108 GLU A N 1
ATOM 882 C CA . GLU A 1 108 ? 19.402 -9.781 -9.700 1.00 90.38 108 GLU A CA 1
ATOM 883 C C . GLU A 1 108 ? 19.099 -8.653 -8.701 1.00 90.38 108 GLU A C 1
ATOM 885 O O . GLU A 1 108 ? 19.855 -8.459 -7.743 1.00 90.38 108 GLU A O 1
ATOM 890 N N . GLU A 1 109 ? 18.042 -7.874 -8.919 1.00 88.38 109 GLU A N 1
ATOM 891 C CA . GLU A 1 109 ? 17.593 -6.803 -8.027 1.00 88.38 109 GLU A CA 1
ATOM 892 C C . GLU A 1 109 ? 16.514 -7.276 -7.047 1.00 88.38 109 GLU A C 1
ATOM 894 O O . GLU A 1 109 ? 16.437 -6.710 -5.958 1.00 88.38 109 GLU A O 1
ATOM 899 N N . VAL A 1 110 ? 15.771 -8.348 -7.354 1.00 88.19 110 VAL A N 1
ATOM 900 C CA . VAL A 1 110 ? 14.708 -8.896 -6.484 1.00 88.19 110 VAL A CA 1
ATOM 901 C C . VAL A 1 110 ? 15.226 -9.184 -5.072 1.00 88.19 110 VAL A C 1
ATOM 903 O O . VAL A 1 110 ? 14.658 -8.711 -4.093 1.00 88.19 110 VAL A O 1
ATOM 906 N N . GLY A 1 111 ? 16.366 -9.871 -4.951 1.00 89.38 111 GLY A N 1
ATOM 907 C CA . GLY A 1 111 ? 16.977 -10.182 -3.649 1.00 89.38 111 GLY A CA 1
ATOM 908 C C . GLY A 1 111 ? 17.564 -8.976 -2.901 1.00 89.38 111 GLY A C 1
ATOM 909 O O . GLY A 1 111 ? 18.105 -9.138 -1.811 1.00 89.38 111 GLY A O 1
ATOM 910 N N . LYS A 1 112 ? 17.515 -7.776 -3.492 1.00 91.75 112 LYS A N 1
ATOM 911 C CA . LYS A 1 112 ? 18.023 -6.522 -2.913 1.00 91.75 112 LYS A CA 1
ATOM 912 C C . LYS A 1 112 ? 16.901 -5.543 -2.557 1.00 91.75 112 LYS A C 1
ATOM 914 O O . LYS A 1 112 ? 17.200 -4.466 -2.034 1.00 91.75 112 LYS A O 1
ATOM 919 N N . LEU A 1 113 ? 15.649 -5.875 -2.873 1.00 92.44 113 LEU A N 1
ATOM 920 C CA . LEU A 1 113 ? 14.484 -5.114 -2.436 1.00 92.44 113 LEU A CA 1
ATOM 921 C C . LEU A 1 113 ? 14.420 -5.130 -0.908 1.00 92.44 113 LEU A C 1
ATOM 923 O O . LEU A 1 113 ? 14.824 -6.096 -0.266 1.00 92.44 113 LEU A O 1
ATOM 927 N N . THR A 1 114 ? 14.008 -4.012 -0.328 1.00 92.38 114 THR A N 1
ATOM 928 C CA . THR A 1 114 ? 14.051 -3.794 1.122 1.00 92.38 114 THR A CA 1
ATOM 929 C C . THR A 1 114 ? 12.657 -3.742 1.724 1.00 92.38 114 THR A C 1
ATOM 931 O O . THR A 1 114 ? 12.471 -4.259 2.815 1.00 92.38 114 THR A O 1
ATOM 934 N N . PHE A 1 115 ? 11.717 -3.121 1.019 1.00 92.25 115 PHE A N 1
ATOM 935 C CA . PHE A 1 115 ? 10.324 -2.965 1.425 1.00 92.25 115 PHE A CA 1
ATOM 936 C C . PHE A 1 115 ? 9.474 -2.732 0.178 1.00 92.25 115 PHE A C 1
ATOM 938 O O . PHE A 1 115 ? 10.008 -2.532 -0.927 1.00 92.25 115 PHE A O 1
ATOM 945 N N . TYR A 1 116 ? 8.161 -2.723 0.354 1.00 92.38 116 TYR A N 1
ATOM 946 C CA . TYR A 1 116 ? 7.236 -2.311 -0.687 1.00 92.38 116 TYR A CA 1
ATOM 947 C C . TYR A 1 116 ? 6.275 -1.235 -0.191 1.00 92.38 116 TYR A C 1
ATOM 949 O O . TYR A 1 116 ? 5.993 -1.123 0.999 1.00 92.38 116 TYR A O 1
ATOM 957 N N . CYS A 1 117 ? 5.778 -0.425 -1.123 1.00 93.38 117 CYS A N 1
ATOM 958 C CA . CYS A 1 117 ? 4.708 0.518 -0.855 1.00 93.38 117 CYS A CA 1
ATOM 959 C C . CYS A 1 117 ? 3.517 0.251 -1.762 1.00 93.38 117 CYS A C 1
ATOM 961 O O . CYS A 1 117 ? 3.665 0.196 -2.982 1.00 93.38 117 CYS A O 1
ATOM 963 N N . LEU A 1 118 ? 2.332 0.158 -1.177 1.00 94.06 118 LEU A N 1
ATOM 964 C CA . LEU A 1 118 ? 1.079 0.196 -1.910 1.00 94.06 118 LEU A CA 1
ATOM 965 C C . LEU A 1 118 ? 0.522 1.614 -1.853 1.00 94.06 118 LEU A C 1
ATOM 967 O O . LEU A 1 118 ? 0.269 2.149 -0.776 1.00 94.06 118 LEU A O 1
ATOM 971 N N . LYS A 1 119 ? 0.312 2.208 -3.021 1.00 93.94 119 LYS A N 1
ATOM 972 C CA . LYS A 1 119 ? -0.368 3.484 -3.179 1.00 93.94 119 LYS A CA 1
ATOM 973 C C . LYS A 1 119 ? -1.764 3.241 -3.733 1.00 93.94 119 LYS A C 1
ATOM 975 O O . LYS A 1 119 ? -1.898 2.593 -4.768 1.00 93.94 119 LYS A O 1
ATOM 980 N N . ILE A 1 120 ? -2.770 3.786 -3.068 1.00 93.00 120 ILE A N 1
ATOM 981 C CA . ILE A 1 120 ? -4.163 3.785 -3.511 1.00 93.00 120 ILE A CA 1
ATOM 982 C C . ILE A 1 120 ? -4.515 5.231 -3.830 1.00 93.00 120 ILE A C 1
ATOM 984 O O . ILE A 1 120 ? -4.457 6.089 -2.947 1.00 93.00 120 ILE A O 1
ATOM 988 N N . ILE A 1 121 ? -4.807 5.509 -5.095 1.00 91.44 121 ILE A N 1
ATOM 989 C CA . ILE A 1 121 ? -5.172 6.846 -5.556 1.00 91.44 121 ILE A CA 1
ATOM 990 C C . ILE A 1 121 ? -6.682 6.986 -5.392 1.00 91.44 121 ILE A C 1
ATOM 992 O O . ILE A 1 121 ? -7.447 6.131 -5.834 1.00 91.44 121 ILE A O 1
ATOM 996 N N . THR A 1 122 ? -7.103 8.040 -4.698 1.00 89.31 122 THR A N 1
ATOM 997 C CA . THR A 1 122 ? -8.516 8.300 -4.402 1.00 89.31 122 THR A CA 1
ATOM 998 C C . THR A 1 122 ? -8.828 9.778 -4.599 1.00 89.31 122 THR A C 1
ATOM 1000 O O . THR A 1 122 ? -7.935 10.624 -4.504 1.00 89.31 122 THR A O 1
ATOM 1003 N N . ASP A 1 123 ? -10.103 10.106 -4.800 1.00 84.44 123 ASP A N 1
ATOM 1004 C CA . ASP A 1 123 ? -10.565 11.497 -4.889 1.00 84.44 123 ASP A CA 1
ATOM 1005 C C . ASP A 1 123 ? -10.367 12.279 -3.577 1.00 84.44 123 ASP A C 1
ATOM 1007 O O . ASP A 1 123 ? -10.271 13.508 -3.582 1.00 84.44 123 ASP A O 1
ATOM 1011 N N . GLU A 1 124 ? -10.274 11.575 -2.445 1.00 80.56 124 GLU A N 1
ATOM 1012 C CA . GLU A 1 124 ? -10.043 12.152 -1.114 1.00 80.56 124 GLU A CA 1
ATOM 1013 C C . GLU A 1 124 ? -8.546 12.351 -0.803 1.00 80.56 124 GLU A C 1
ATOM 1015 O O . GLU A 1 124 ? -8.185 12.935 0.223 1.00 80.56 124 GLU A O 1
ATOM 1020 N N . GLY A 1 125 ? -7.669 11.909 -1.710 1.00 83.69 125 GLY A N 1
ATOM 1021 C CA . GLY A 1 125 ? -6.217 11.954 -1.585 1.00 83.69 125 GLY A CA 1
ATOM 1022 C C . GLY A 1 125 ? -5.568 10.570 -1.630 1.00 83.69 125 GLY A C 1
ATOM 1023 O O . GLY A 1 125 ? -6.215 9.534 -1.487 1.00 83.69 125 GLY A O 1
ATOM 1024 N N . ASP A 1 126 ? -4.253 10.554 -1.833 1.00 88.38 126 ASP A N 1
ATOM 1025 C CA . ASP A 1 126 ? -3.496 9.310 -1.956 1.00 88.38 126 ASP A CA 1
ATOM 1026 C C . ASP A 1 126 ? -3.289 8.640 -0.589 1.00 88.38 126 ASP A C 1
ATOM 1028 O O . ASP A 1 126 ? -2.796 9.261 0.357 1.00 88.38 126 ASP A O 1
ATOM 1032 N N . ILE A 1 127 ? -3.584 7.343 -0.506 1.00 89.69 127 ILE A N 1
ATOM 1033 C CA . ILE A 1 127 ? -3.235 6.494 0.638 1.00 89.69 127 ILE A CA 1
ATOM 1034 C C . ILE A 1 127 ? -1.944 5.753 0.301 1.00 89.69 127 ILE A C 1
ATOM 1036 O O . ILE A 1 127 ? -1.845 5.132 -0.755 1.00 89.69 127 ILE A O 1
ATOM 1040 N N . LEU A 1 128 ? -0.963 5.791 1.203 1.00 89.69 128 LEU A N 1
ATOM 1041 C CA . LEU A 1 128 ? 0.296 5.060 1.073 1.00 89.69 128 LEU A CA 1
ATOM 1042 C C . LEU A 1 128 ? 0.463 4.103 2.256 1.00 89.69 128 LEU A C 1
ATOM 1044 O O . LEU A 1 128 ? 0.424 4.533 3.407 1.00 89.69 128 LEU A O 1
ATOM 1048 N N . LEU A 1 129 ? 0.660 2.823 1.958 1.00 87.12 129 LEU A N 1
ATOM 1049 C CA . LEU A 1 129 ? 0.961 1.763 2.919 1.00 87.12 129 LEU A CA 1
ATOM 1050 C C . LEU A 1 129 ? 2.376 1.251 2.645 1.00 87.12 129 LEU A C 1
ATOM 1052 O O . LEU A 1 129 ? 2.721 1.063 1.482 1.00 87.12 129 LEU A O 1
ATOM 1056 N N . GLU A 1 130 ? 3.181 1.038 3.683 1.00 84.81 130 GLU A N 1
ATOM 1057 C CA . GLU A 1 130 ? 4.574 0.568 3.608 1.00 84.81 130 GLU A CA 1
ATOM 1058 C C . GLU A 1 130 ? 4.741 -0.675 4.495 1.00 84.81 130 GLU A C 1
ATOM 1060 O O . GLU A 1 130 ? 4.259 -0.669 5.630 1.00 84.81 130 GLU A O 1
ATOM 1065 N N . GLU A 1 131 ? 5.421 -1.709 3.989 1.00 76.38 131 GLU A N 1
ATOM 1066 C CA . GLU A 1 131 ? 5.833 -2.908 4.745 1.00 76.38 131 GLU A CA 1
ATOM 1067 C C . GLU A 1 131 ? 7.227 -3.401 4.329 1.00 76.38 131 GLU A C 1
ATOM 1069 O O . GLU A 1 131 ? 7.528 -3.424 3.107 1.00 76.38 131 GLU A O 1
#

pLDDT: mean 88.99, std 5.07, range [69.75, 95.56]

Foldseek 3Di:
DALVVVLVQLVPDDLVDWDKWKWFWFQDPVLAIAIATEDDDSVVSSVVSVVVSVVSVVCNPFAEDADDPVDDDPRHHHDDDLVVVPSSVSVVVNVDPVGYHHDDQPPVCVVRGDKMWMWTQDPVGIDIDID

Sequence (131 aa):
MDIVNLVNILNGLNDQDLDMRLYFTRKRPNRRYHSYSPTIHPDLQIEIKDIVKSAVERIQEVEQRPFSPIGTIEGCIETYTPKEVTSFNDILESLNEDFVNRQEVPPEEVGKLTFYCLKIITDEGDILLEE

Radius of gyration: 16.12 Å; chains: 1; bounding box: 40×26×43 Å